Protein AF-A0A9P7KHX4-F1 (afdb_monomer)

Radius of gyration: 18.08 Å; Cα contacts (8 Å, |Δi|>4): 150; chains: 1; bounding box: 44×38×59 Å

Sequence (140 aa):
MTWAASYRSGFPSLLIFAKTNIGDPQDINTLYAALSIRINLDVDVELQRGRSLQSKLVESHLRVVLAIPEHREFMRACTPSEPLLAEAARLLLKEVEDPLTRVPYLLLGAFSSGFLTLKRSFCVLFPFQPVMSRWKIKAG

Solvent-accessible surface area (backbone atoms only — not comparable to full-atom values): 8355 Å² total; per-residue (Å²): 136,65,74,71,63,68,54,62,74,53,43,62,59,52,37,51,50,46,28,60,59,43,47,57,52,84,40,68,67,35,45,52,34,32,47,21,36,66,71,64,65,46,63,31,56,90,40,71,67,16,32,53,50,52,52,48,36,41,75,59,36,72,30,44,76,76,48,64,57,95,83,63,84,46,68,43,65,50,60,57,78,49,69,66,55,35,51,16,25,52,56,39,54,68,68,28,80,59,45,86,56,49,53,55,50,53,52,50,53,31,49,78,58,60,30,43,45,94,63,90,72,80,84,66,91,78,76,89,77,78,92,80,82,86,82,83,80,79,86,128

Secondary structure (DSSP, 8-state):
--THHHHHHHHHHHHHHHHHHH--TTSHHHHHHHHHHHH-PPB-TTSHHHHHHHHHHHHHS-PEEEE--TT-S--EEE----HHHHHHHHHHHHSSSSHHHHHHHHHHHHHHTT-B----------------S-------

Organism: NCBI:txid117069

Nearest PDB structures (foldseek):
  7jpp-assembly1_E  TM=4.112E-01  e=3.275E+00  Homo sapiens
  4xgc-assembly1_D  TM=4.708E-01  e=6.252E+00  Drosophila melanogaster
  7jpq-assembly1_E  TM=4.237E-01  e=8.389E+00  Homo sapiens

Foldseek 3Di:
DDPVVVCVVCLVVLLVVLLVQLHALADLLSLVLLVCLQPVWDFDFVDPVSQVSVVCCVVRGPWAFPDQDPVNSHTDTTRDNDPSNNVSSVVSCVPHDPSVPVSVVSVVCVVVVVGTDPPPPPPDPDDDDDPDDDDDDDDD

Structure (mmCIF, N/CA/C/O backbone):
data_AF-A0A9P7KHX4-F1
#
_entry.id   AF-A0A9P7KHX4-F1
#
loop_
_atom_site.group_PDB
_atom_site.id
_atom_site.type_symbol
_atom_site.label_atom_id
_atom_site.label_alt_id
_atom_site.label_comp_id
_atom_site.label_asym_id
_atom_site.label_entity_id
_atom_site.label_seq_id
_atom_site.pdbx_PDB_ins_code
_atom_site.Cartn_x
_atom_site.Cartn_y
_atom_site.Cartn_z
_atom_site.occupancy
_atom_site.B_iso_or_equiv
_atom_site.auth_seq_id
_atom_site.auth_comp_id
_atom_site.auth_asym_id
_atom_site.auth_atom_id
_atom_site.pdbx_PDB_model_num
ATOM 1 N N . MET A 1 1 ? 0.172 24.111 -32.825 1.00 43.41 1 MET A N 1
ATOM 2 C CA . MET A 1 1 ? 1.036 23.601 -31.738 1.00 43.41 1 MET A CA 1
ATOM 3 C C . MET A 1 1 ? 0.148 22.886 -30.731 1.00 43.41 1 MET A C 1
ATOM 5 O O . MET A 1 1 ? -0.633 23.525 -30.043 1.00 43.41 1 MET A O 1
ATOM 9 N N . THR A 1 2 ? 0.145 21.555 -30.759 1.00 41.91 2 THR A N 1
ATOM 10 C CA . THR A 1 2 ? -0.793 20.707 -30.007 1.00 41.91 2 THR A CA 1
ATOM 11 C C . THR A 1 2 ? -0.331 20.538 -28.561 1.00 41.91 2 THR A C 1
ATOM 13 O O . THR A 1 2 ? 0.798 20.108 -28.330 1.00 41.91 2 THR A O 1
ATOM 16 N N . TRP A 1 3 ? -1.213 20.816 -27.598 1.00 36.59 3 TRP A N 1
ATOM 17 C CA . TRP A 1 3 ? -1.003 20.684 -26.145 1.00 36.59 3 TRP A CA 1
ATOM 18 C C . TRP A 1 3 ? -0.336 19.362 -25.701 1.00 36.59 3 TRP A C 1
ATOM 20 O O . TRP A 1 3 ? 0.380 19.328 -24.704 1.00 36.59 3 TRP A O 1
ATOM 30 N N . ALA A 1 4 ? -0.486 18.291 -26.484 1.00 46.34 4 ALA A N 1
ATOM 31 C CA . ALA A 1 4 ? 0.158 16.995 -26.271 1.00 46.34 4 ALA A CA 1
ATOM 32 C C . ALA A 1 4 ? 1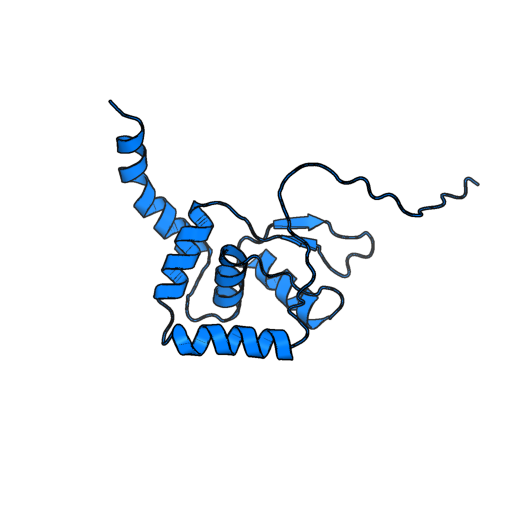.706 17.016 -26.274 1.00 46.34 4 ALA A C 1
ATOM 34 O O . ALA A 1 4 ? 2.324 16.150 -25.658 1.00 46.34 4 ALA A O 1
ATOM 35 N N . ALA A 1 5 ? 2.350 17.980 -26.945 1.00 47.47 5 ALA A N 1
ATOM 36 C CA . ALA A 1 5 ? 3.814 18.029 -27.044 1.00 47.47 5 ALA A CA 1
ATOM 37 C C . ALA A 1 5 ? 4.487 18.583 -25.772 1.00 47.47 5 ALA A C 1
ATOM 39 O O . ALA A 1 5 ? 5.547 18.096 -25.391 1.00 47.47 5 ALA A O 1
ATOM 40 N N . SER A 1 6 ? 3.846 19.535 -25.082 1.00 46.56 6 SER A N 1
ATOM 41 C CA . SER A 1 6 ? 4.334 20.091 -23.805 1.00 46.56 6 SER A CA 1
ATOM 42 C C . SER A 1 6 ? 4.173 19.094 -22.647 1.00 46.56 6 SER A C 1
ATOM 44 O O . SER A 1 6 ? 5.022 18.996 -21.767 1.00 46.56 6 SER A O 1
ATOM 46 N N . TYR A 1 7 ? 3.126 18.262 -22.695 1.00 48.19 7 TYR A N 1
ATOM 47 C CA . TYR A 1 7 ? 2.901 17.207 -21.702 1.00 48.19 7 TYR A CA 1
ATOM 48 C C . TYR A 1 7 ? 3.994 16.127 -21.707 1.00 48.19 7 TYR A C 1
ATOM 50 O O . TYR A 1 7 ? 4.320 15.598 -20.652 1.00 48.19 7 TYR A O 1
ATOM 58 N N . ARG A 1 8 ? 4.590 15.800 -22.865 1.00 48.03 8 ARG A N 1
ATOM 59 C CA . ARG A 1 8 ? 5.579 14.710 -22.992 1.00 48.03 8 ARG A CA 1
ATOM 60 C C . ARG A 1 8 ? 6.959 15.020 -22.411 1.00 48.03 8 ARG A C 1
ATOM 62 O O . ARG A 1 8 ? 7.653 14.077 -22.047 1.00 48.03 8 ARG A O 1
ATOM 69 N N . SER A 1 9 ? 7.375 16.283 -22.332 1.00 53.38 9 SER A N 1
ATOM 70 C CA . SER A 1 9 ? 8.728 16.637 -21.874 1.00 53.38 9 SER A CA 1
ATOM 71 C C . SER A 1 9 ? 8.857 16.711 -20.347 1.00 53.38 9 SER A C 1
ATOM 73 O O . SER A 1 9 ? 9.932 16.428 -19.827 1.00 53.38 9 SER A O 1
ATOM 75 N N . GLY A 1 10 ? 7.774 17.025 -19.622 1.00 57.97 10 GLY A N 1
ATOM 76 C CA . GLY A 1 10 ? 7.733 17.038 -18.148 1.00 57.97 10 GLY A CA 1
ATOM 77 C C . GLY A 1 10 ? 7.173 15.763 -17.501 1.00 57.97 10 GLY A C 1
ATOM 78 O O . GLY A 1 10 ? 7.366 15.535 -16.309 1.00 57.97 10 GLY A O 1
ATOM 79 N N . PHE A 1 11 ? 6.491 14.905 -18.269 1.00 61.44 11 PHE A N 1
ATOM 80 C CA . PHE A 1 11 ? 5.917 13.659 -17.747 1.00 61.44 11 PHE A CA 1
ATOM 81 C C . PHE A 1 11 ? 6.948 12.695 -17.143 1.00 61.44 11 PHE A C 1
ATOM 83 O O . PHE A 1 11 ? 6.671 12.143 -16.081 1.00 61.44 11 PHE A O 1
ATOM 90 N N . PRO A 1 12 ? 8.130 12.475 -17.758 1.00 68.50 12 PRO A N 1
ATOM 91 C CA . PRO A 1 12 ? 9.104 11.531 -17.220 1.00 68.50 12 PRO A CA 1
ATOM 92 C C . PRO A 1 12 ? 9.625 11.952 -15.844 1.00 68.50 12 PRO A C 1
ATOM 94 O O . PRO A 1 12 ? 9.727 11.114 -14.955 1.00 68.50 12 PRO A O 1
ATOM 97 N N . SER A 1 13 ? 9.894 13.245 -15.634 1.00 80.69 13 SER A N 1
ATOM 98 C CA . SER A 1 13 ? 10.381 13.754 -14.347 1.00 80.69 13 SER A CA 1
ATOM 99 C C . SER A 1 13 ? 9.303 13.711 -13.265 1.00 80.69 13 SER A C 1
ATOM 101 O O . SER A 1 13 ? 9.596 13.308 -12.143 1.00 80.69 13 SER A O 1
ATOM 103 N N . LEU A 1 14 ? 8.050 14.034 -13.601 1.00 83.38 14 LEU A N 1
ATOM 104 C CA . LEU A 1 14 ? 6.919 13.909 -12.676 1.00 83.38 14 LEU A CA 1
ATOM 105 C C . LEU A 1 14 ? 6.601 12.456 -12.321 1.00 83.38 14 LEU A C 1
ATOM 107 O O . LEU A 1 14 ? 6.263 12.167 -11.178 1.00 83.38 14 LEU A O 1
ATOM 111 N N . LEU A 1 15 ? 6.727 11.536 -13.276 1.00 86.19 15 LEU A N 1
ATOM 112 C CA . LEU A 1 15 ? 6.483 10.116 -13.047 1.00 86.19 15 LEU A CA 1
ATOM 113 C C . LEU A 1 15 ? 7.588 9.485 -12.193 1.00 86.19 15 LEU A C 1
ATOM 115 O O . LEU A 1 15 ? 7.292 8.705 -11.292 1.00 86.19 15 LEU A O 1
ATOM 119 N N . ILE A 1 16 ? 8.849 9.867 -12.428 1.00 85.75 16 ILE A N 1
ATOM 120 C CA . ILE A 1 16 ? 9.976 9.497 -11.563 1.00 85.75 16 ILE A CA 1
ATOM 121 C C . ILE A 1 16 ? 9.756 10.060 -10.158 1.00 85.75 16 ILE A C 1
ATOM 123 O O . ILE A 1 16 ? 9.849 9.311 -9.194 1.00 85.75 16 ILE A O 1
ATOM 127 N N . PHE A 1 17 ? 9.398 11.340 -10.036 1.00 86.94 17 PHE A N 1
ATOM 128 C CA . PHE A 1 17 ? 9.107 11.971 -8.749 1.00 86.94 17 PHE A CA 1
ATOM 129 C C . PHE A 1 17 ? 7.970 11.260 -8.005 1.00 86.94 17 PHE A C 1
ATOM 131 O O . PHE A 1 17 ? 8.124 10.904 -6.841 1.00 86.94 17 PHE A O 1
ATOM 138 N N . ALA A 1 18 ? 6.850 10.994 -8.680 1.00 86.69 18 ALA A N 1
ATOM 139 C CA . ALA A 1 18 ? 5.728 10.251 -8.118 1.00 86.69 18 ALA A CA 1
ATOM 140 C C . ALA A 1 18 ? 6.154 8.853 -7.651 1.00 86.69 18 ALA A C 1
ATOM 142 O O . ALA A 1 18 ? 5.823 8.465 -6.537 1.00 86.69 18 ALA A O 1
ATOM 143 N N . LYS A 1 19 ? 6.941 8.125 -8.453 1.00 89.06 19 LYS A N 1
ATOM 144 C CA . LYS A 1 19 ? 7.467 6.804 -8.082 1.00 89.06 19 LYS A CA 1
ATOM 145 C C . LYS A 1 19 ? 8.343 6.878 -6.829 1.00 89.06 19 LYS A C 1
ATOM 147 O O . LYS A 1 19 ? 8.136 6.105 -5.901 1.00 89.06 19 LYS A O 1
ATOM 152 N N . THR A 1 20 ? 9.277 7.828 -6.785 1.00 87.06 20 THR A N 1
ATOM 153 C CA . THR A 1 20 ? 10.174 8.035 -5.639 1.00 87.06 20 THR A CA 1
ATOM 154 C C . THR A 1 20 ? 9.404 8.381 -4.365 1.00 87.06 20 THR A C 1
ATOM 156 O O . THR A 1 20 ? 9.777 7.913 -3.296 1.00 87.06 20 THR A O 1
ATOM 159 N N . ASN A 1 21 ? 8.312 9.146 -4.470 1.00 85.25 21 ASN A N 1
ATOM 160 C CA . ASN A 1 21 ? 7.451 9.458 -3.325 1.00 85.25 21 ASN A CA 1
ATOM 161 C C . ASN A 1 21 ? 6.566 8.292 -2.880 1.00 85.25 21 ASN A C 1
ATOM 163 O O . ASN A 1 21 ? 6.107 8.301 -1.744 1.00 85.25 21 ASN A O 1
ATOM 167 N N . ILE A 1 22 ? 6.298 7.311 -3.750 1.00 87.12 22 ILE A N 1
ATOM 168 C CA . ILE A 1 22 ? 5.67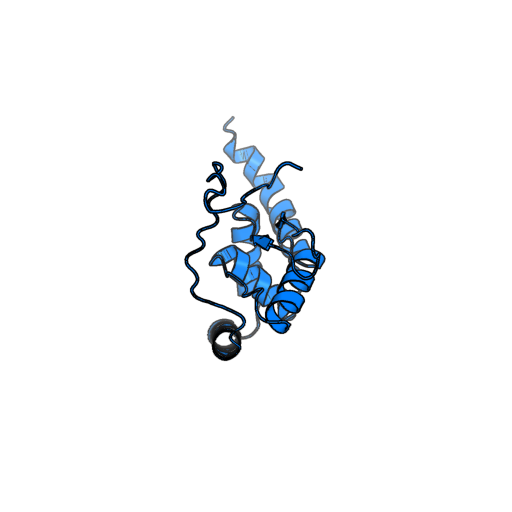2 6.063 -3.303 1.00 87.12 22 ILE A CA 1
ATOM 169 C C . ILE A 1 22 ? 6.688 5.282 -2.462 1.00 87.12 22 ILE A C 1
ATOM 171 O O . ILE A 1 22 ? 6.339 4.838 -1.382 1.00 87.12 22 ILE A O 1
ATOM 175 N N . GLY A 1 23 ? 7.946 5.153 -2.891 1.00 89.38 23 GLY A N 1
ATOM 176 C CA . GLY A 1 23 ? 9.026 4.637 -2.040 1.00 89.38 23 GLY A CA 1
ATOM 177 C C . GLY A 1 23 ? 9.793 3.458 -2.637 1.00 89.38 23 GLY A C 1
ATOM 178 O O . GLY A 1 23 ? 9.866 3.298 -3.855 1.00 89.38 23 GLY A O 1
ATOM 179 N N . ASP A 1 24 ? 10.395 2.642 -1.767 1.00 89.38 24 ASP A N 1
ATOM 180 C CA . ASP A 1 24 ? 11.222 1.495 -2.160 1.00 89.38 24 ASP A CA 1
ATOM 181 C C . ASP A 1 24 ? 10.361 0.282 -2.578 1.00 89.38 24 ASP A C 1
ATOM 183 O O . ASP A 1 24 ? 9.581 -0.204 -1.752 1.00 89.38 24 ASP A O 1
ATOM 187 N N . PRO A 1 25 ? 10.505 -0.259 -3.808 1.00 85.12 25 PRO A N 1
ATOM 188 C CA . PRO A 1 25 ? 9.792 -1.460 -4.256 1.00 85.12 25 PRO A CA 1
ATOM 189 C C . PRO A 1 25 ? 10.059 -2.718 -3.421 1.00 85.12 25 PRO A C 1
ATOM 191 O O . PRO A 1 25 ? 9.308 -3.688 -3.535 1.00 85.12 25 PRO A O 1
ATOM 194 N N . GLN A 1 26 ? 11.102 -2.736 -2.592 1.00 86.75 26 GLN A N 1
ATOM 195 C CA . GLN A 1 26 ? 11.397 -3.863 -1.710 1.00 86.75 26 GLN A CA 1
ATOM 196 C C . GLN A 1 26 ? 10.705 -3.759 -0.342 1.00 86.75 26 GLN A C 1
ATOM 198 O O . GLN A 1 26 ? 10.550 -4.782 0.333 1.00 86.75 26 GLN A O 1
ATOM 203 N N . ASP A 1 27 ? 10.227 -2.576 0.057 1.00 89.19 27 ASP A N 1
ATOM 204 C CA . ASP A 1 27 ? 9.478 -2.408 1.303 1.00 89.19 27 ASP A CA 1
ATOM 205 C C . ASP A 1 27 ? 8.037 -2.926 1.177 1.00 89.19 27 ASP A C 1
ATOM 207 O O . ASP A 1 27 ? 7.301 -2.629 0.234 1.00 89.19 27 ASP A O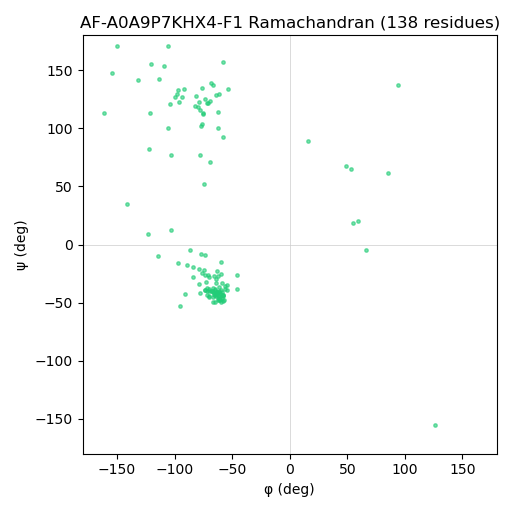 1
ATOM 211 N N . ILE A 1 28 ? 7.601 -3.682 2.183 1.00 86.94 28 ILE A N 1
ATOM 212 C CA . ILE A 1 28 ? 6.281 -4.315 2.206 1.00 86.94 28 ILE A CA 1
ATOM 213 C C . ILE A 1 28 ? 5.162 -3.264 2.251 1.00 86.94 28 ILE A C 1
ATOM 215 O O . ILE A 1 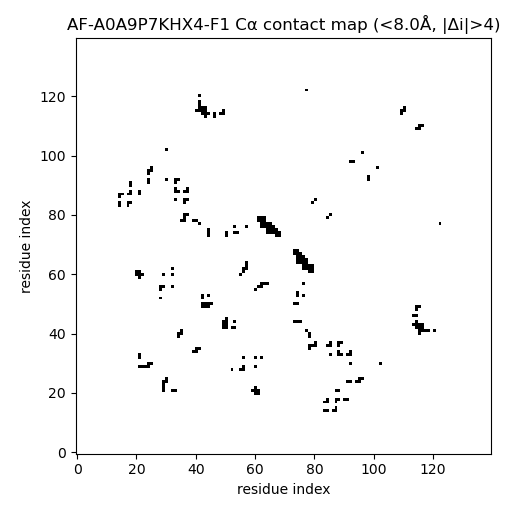28 ? 4.141 -3.449 1.588 1.00 86.94 28 ILE A O 1
ATOM 219 N N . ASN A 1 29 ? 5.324 -2.163 2.995 1.00 87.00 29 ASN A N 1
ATOM 220 C CA . ASN A 1 29 ? 4.284 -1.128 3.073 1.00 87.00 29 ASN A CA 1
ATOM 221 C C . ASN A 1 29 ? 4.175 -0.365 1.749 1.00 87.00 29 ASN A C 1
ATOM 223 O O . ASN A 1 29 ? 3.063 -0.112 1.288 1.00 87.00 29 ASN A O 1
ATOM 227 N N . THR A 1 30 ? 5.306 -0.101 1.090 1.00 89.69 30 THR A N 1
ATOM 228 C CA . THR A 1 30 ? 5.335 0.452 -0.271 1.00 89.69 30 THR A CA 1
ATOM 229 C C . THR A 1 30 ? 4.602 -0.432 -1.267 1.00 89.69 30 THR A C 1
ATOM 231 O O . THR A 1 30 ? 3.795 0.064 -2.056 1.00 89.69 30 THR A O 1
ATOM 234 N N . LEU A 1 31 ? 4.806 -1.748 -1.202 1.00 89.38 31 LEU A N 1
ATOM 235 C CA . LEU A 1 31 ? 4.064 -2.693 -2.035 1.00 89.38 31 LEU A CA 1
ATOM 236 C C . LEU A 1 31 ? 2.562 -2.642 -1.754 1.00 89.38 31 LEU A C 1
ATOM 238 O O . LEU A 1 31 ? 1.769 -2.561 -2.694 1.00 89.38 31 LEU A O 1
ATOM 242 N N . TYR A 1 32 ? 2.159 -2.631 -0.479 1.00 87.81 32 TYR A N 1
ATOM 243 C CA . TYR A 1 32 ? 0.753 -2.470 -0.107 1.00 87.81 32 TYR A CA 1
ATOM 244 C C . TYR A 1 32 ? 0.161 -1.177 -0.654 1.00 87.81 32 TYR A C 1
ATOM 246 O O . TYR A 1 32 ? -0.945 -1.203 -1.187 1.00 87.81 32 TYR A O 1
ATOM 254 N N . ALA A 1 33 ? 0.882 -0.062 -0.566 1.00 87.31 33 ALA A N 1
ATOM 255 C CA . ALA A 1 33 ? 0.427 1.211 -1.094 1.00 87.31 33 ALA A CA 1
ATOM 256 C C . ALA A 1 33 ? 0.287 1.201 -2.616 1.00 87.31 33 ALA A C 1
ATOM 258 O O . ALA A 1 33 ? -0.764 1.569 -3.136 1.00 87.31 33 ALA A O 1
ATOM 259 N N . ALA A 1 34 ? 1.310 0.735 -3.335 1.00 89.88 34 ALA A N 1
ATOM 260 C CA . ALA A 1 34 ? 1.291 0.657 -4.791 1.00 89.88 34 ALA A CA 1
ATOM 261 C C . ALA A 1 34 ? 0.144 -0.237 -5.294 1.00 89.88 34 ALA A C 1
ATOM 263 O O . ALA A 1 34 ? -0.544 0.103 -6.260 1.00 89.88 34 ALA A O 1
ATOM 264 N N . LEU A 1 35 ? -0.125 -1.347 -4.600 1.00 88.50 35 LEU A N 1
ATOM 265 C CA . LEU A 1 35 ? -1.298 -2.183 -4.861 1.00 88.50 35 LEU A CA 1
ATOM 266 C C . LEU A 1 35 ? -2.595 -1.448 -4.523 1.00 88.50 35 LEU A C 1
ATOM 268 O O . LEU A 1 35 ? -3.513 -1.434 -5.337 1.00 88.50 35 LEU A O 1
ATOM 272 N N . SER A 1 36 ? -2.659 -0.781 -3.372 1.00 85.06 36 SER A N 1
ATOM 273 C CA . SER A 1 36 ? -3.817 0.013 -2.959 1.00 85.06 36 SER A CA 1
ATOM 274 C C . SER A 1 36 ? -4.177 1.075 -4.001 1.00 85.06 36 SER A C 1
ATOM 276 O O . SER A 1 36 ? -5.357 1.269 -4.268 1.00 85.06 36 SER A O 1
ATOM 278 N N . ILE A 1 37 ? -3.189 1.716 -4.638 1.00 87.69 37 ILE A N 1
ATOM 279 C CA . ILE A 1 37 ? -3.406 2.737 -5.681 1.00 87.69 37 ILE A CA 1
ATOM 280 C C . ILE A 1 37 ? -3.988 2.092 -6.946 1.00 87.69 37 ILE A C 1
ATOM 282 O O . ILE A 1 37 ? -4.872 2.643 -7.596 1.00 87.69 37 ILE A O 1
ATOM 286 N N . ARG A 1 38 ? -3.504 0.899 -7.299 1.00 87.06 38 ARG A N 1
ATOM 287 C CA . ARG A 1 38 ? -3.865 0.184 -8.530 1.00 87.06 38 ARG A CA 1
ATOM 288 C C . ARG A 1 38 ? -5.224 -0.509 -8.479 1.00 87.06 38 ARG A C 1
ATOM 290 O O . ARG A 1 38 ? -5.919 -0.541 -9.491 1.00 87.06 38 ARG A O 1
ATOM 297 N N . ILE A 1 39 ? -5.549 -1.144 -7.355 1.00 84.44 39 ILE A N 1
ATOM 298 C CA . ILE A 1 39 ? -6.728 -2.015 -7.211 1.00 84.44 39 ILE A CA 1
ATOM 299 C C . ILE A 1 39 ? -7.674 -1.576 -6.085 1.00 84.44 39 ILE A C 1
ATOM 301 O O . ILE A 1 39 ? -8.618 -2.297 -5.781 1.00 84.44 39 ILE A O 1
ATOM 305 N N . ASN A 1 40 ? -7.447 -0.393 -5.505 1.00 80.81 40 ASN A N 1
ATOM 306 C CA . ASN A 1 40 ? -8.279 0.229 -4.473 1.00 80.81 40 ASN A CA 1
ATOM 307 C C . ASN A 1 40 ? -8.532 -0.686 -3.261 1.00 80.81 40 ASN A C 1
ATOM 309 O O . ASN A 1 40 ? -9.654 -1.120 -3.004 1.00 80.81 40 ASN A O 1
ATOM 313 N N . LEU A 1 41 ? -7.459 -1.011 -2.531 1.00 80.81 41 LEU A N 1
ATOM 314 C CA . LEU A 1 41 ? -7.540 -1.873 -1.349 1.00 80.81 41 LEU A CA 1
ATOM 315 C C . LEU A 1 41 ? -8.172 -1.136 -0.159 1.00 80.81 41 LEU A C 1
ATOM 317 O O . LEU A 1 41 ? -7.670 -0.099 0.290 1.00 80.81 41 LEU A O 1
ATOM 321 N N . ASP A 1 42 ? -9.228 -1.728 0.401 1.00 80.69 42 ASP A N 1
ATOM 322 C CA . ASP A 1 42 ? -9.857 -1.252 1.633 1.00 80.69 42 ASP A CA 1
ATOM 323 C C . ASP A 1 42 ? -9.264 -1.983 2.850 1.00 80.69 42 ASP A C 1
ATOM 325 O O . ASP A 1 42 ? -9.190 -3.216 2.889 1.00 80.69 42 ASP A O 1
ATOM 329 N N . VAL A 1 43 ? -8.794 -1.209 3.829 1.00 82.94 43 VAL A N 1
ATOM 330 C CA . VAL A 1 43 ? -8.139 -1.734 5.037 1.00 82.94 43 VAL A CA 1
ATOM 331 C C . VAL A 1 43 ? -9.167 -1.776 6.154 1.00 82.94 43 VAL A C 1
ATOM 333 O O . VAL A 1 43 ? -9.825 -0.773 6.426 1.00 82.94 43 VAL A O 1
ATOM 336 N N . ASP A 1 44 ? -9.294 -2.921 6.822 1.00 85.38 44 ASP A N 1
ATOM 337 C CA . ASP A 1 44 ? -10.257 -3.062 7.910 1.00 85.38 44 ASP A CA 1
ATOM 338 C C . ASP A 1 44 ? -9.768 -2.378 9.190 1.00 85.38 44 ASP A C 1
ATOM 340 O O . ASP A 1 44 ? -8.904 -2.878 9.913 1.00 85.38 44 ASP A O 1
ATOM 344 N N . VAL A 1 45 ? -10.348 -1.217 9.472 1.00 84.25 45 VAL A N 1
ATOM 345 C CA . VAL A 1 45 ? -10.031 -0.386 10.638 1.00 84.25 45 VAL A CA 1
ATOM 346 C C . VAL A 1 45 ? -10.640 -0.906 11.936 1.00 84.25 45 VAL A C 1
ATOM 348 O O . VAL A 1 45 ? -10.308 -0.393 13.002 1.00 84.25 45 VAL A O 1
ATOM 351 N N . GLU A 1 46 ? -11.505 -1.920 11.891 1.00 84.50 46 GLU A N 1
ATOM 352 C CA . GLU A 1 46 ? -12.026 -2.556 13.107 1.00 84.50 46 GLU A CA 1
ATOM 353 C C . GLU A 1 46 ? -10.938 -3.386 13.807 1.00 84.50 46 GLU A C 1
ATOM 355 O O . GLU A 1 46 ? -10.942 -3.541 15.028 1.00 84.50 46 GLU A O 1
ATOM 360 N N . LEU A 1 47 ? -9.948 -3.862 13.048 1.00 84.19 47 LEU A N 1
ATOM 361 C CA . LEU A 1 47 ? -8.812 -4.611 13.569 1.00 84.19 47 LEU A CA 1
ATOM 362 C C . LEU A 1 47 ? -7.647 -3.679 13.903 1.00 84.19 47 LEU A C 1
ATOM 364 O O . LEU A 1 47 ? -7.211 -2.882 13.072 1.00 84.19 47 LEU A O 1
ATOM 368 N N . GLN A 1 48 ? -7.035 -3.866 15.076 1.00 86.12 48 GLN A N 1
ATOM 369 C CA . GLN A 1 48 ? -5.875 -3.072 15.504 1.00 86.12 48 GLN A CA 1
ATOM 370 C C . GLN A 1 48 ? -4.730 -3.093 14.478 1.00 86.12 48 GLN A C 1
ATOM 372 O O . GLN A 1 48 ? -4.116 -2.065 14.203 1.00 86.12 48 GLN A O 1
ATOM 377 N N . ARG A 1 49 ? -4.473 -4.251 13.855 1.00 83.69 49 ARG A N 1
ATOM 378 C CA . ARG A 1 49 ? -3.457 -4.383 12.799 1.00 83.69 49 ARG A CA 1
ATOM 379 C C . ARG A 1 49 ? -3.800 -3.568 11.551 1.00 83.69 49 ARG A C 1
ATOM 381 O O . ARG A 1 49 ? -2.900 -2.978 10.962 1.00 83.69 49 ARG A O 1
ATOM 388 N N . GLY A 1 50 ? -5.077 -3.512 11.172 1.00 86.56 50 GLY A N 1
ATOM 389 C CA . GLY A 1 50 ? -5.539 -2.692 10.056 1.00 86.56 50 GLY A CA 1
ATOM 390 C C . GLY A 1 50 ? -5.420 -1.199 10.356 1.00 86.56 50 GLY A C 1
ATOM 391 O O . GLY A 1 50 ? -4.913 -0.461 9.516 1.00 86.56 50 GLY A O 1
ATOM 392 N N . ARG A 1 51 ? -5.735 -0.762 11.586 1.00 88.88 51 ARG A N 1
ATOM 393 C CA . ARG A 1 51 ? -5.485 0.622 12.045 1.00 88.88 51 ARG A CA 1
ATOM 394 C C . ARG A 1 51 ? -4.008 0.996 11.922 1.00 88.88 51 ARG A C 1
ATOM 396 O O . ARG A 1 51 ? -3.677 2.036 11.356 1.00 88.88 51 ARG A O 1
ATOM 403 N N . SER A 1 52 ? -3.111 0.130 12.402 1.00 88.06 52 SER A N 1
ATOM 404 C CA . SER A 1 52 ? -1.664 0.352 12.302 1.00 88.06 52 SER A CA 1
ATOM 405 C C . SER A 1 52 ? -1.176 0.387 10.853 1.00 88.06 52 SER A C 1
ATOM 407 O O . SER A 1 52 ? -0.371 1.249 10.509 1.00 88.06 52 SER A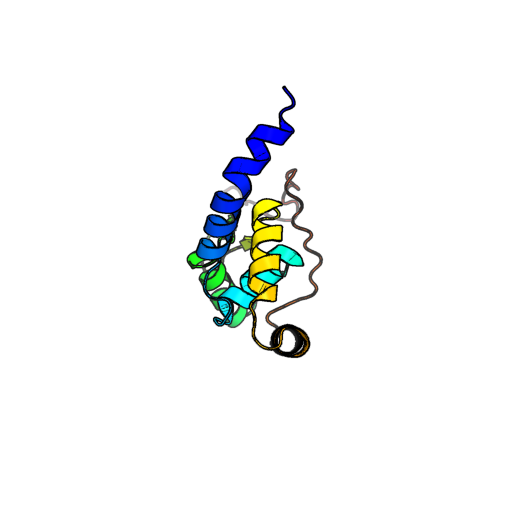 O 1
ATOM 409 N N . LEU A 1 53 ? -1.661 -0.520 9.998 1.00 86.44 53 LEU A N 1
ATOM 410 C CA . LEU A 1 53 ? -1.318 -0.529 8.576 1.00 86.44 53 LEU A CA 1
ATOM 411 C C . LEU A 1 53 ? -1.799 0.752 7.890 1.00 86.44 53 LEU A C 1
ATOM 413 O O . LEU A 1 53 ? -1.025 1.397 7.196 1.00 86.44 53 LEU A O 1
ATOM 417 N N . GLN A 1 54 ? -3.046 1.162 8.112 1.00 88.44 54 GLN A N 1
ATOM 418 C CA . GLN A 1 54 ? -3.585 2.373 7.503 1.00 88.44 54 GLN A CA 1
ATOM 419 C C . GLN A 1 54 ? -2.851 3.632 7.969 1.00 88.44 54 GLN A C 1
ATOM 421 O O . GLN A 1 54 ? -2.557 4.483 7.136 1.00 88.44 54 GLN A O 1
ATOM 426 N N . SER A 1 55 ? -2.506 3.728 9.257 1.00 89.56 55 SER A N 1
ATOM 427 C CA . SER A 1 55 ? -1.702 4.838 9.780 1.00 89.56 55 SER A CA 1
ATOM 428 C C . SER A 1 55 ? -0.346 4.918 9.084 1.00 89.56 55 SER A C 1
ATOM 430 O O . SER A 1 55 ? 0.031 5.995 8.636 1.00 89.56 55 SER A O 1
ATOM 432 N N . LYS A 1 56 ? 0.348 3.781 8.925 1.00 87.69 56 LYS A N 1
ATOM 433 C CA . LYS A 1 56 ? 1.612 3.725 8.178 1.00 87.69 56 LYS A CA 1
ATOM 434 C C . LYS A 1 56 ? 1.418 4.174 6.735 1.00 87.69 56 LYS A C 1
ATOM 436 O O . LYS A 1 56 ? 2.117 5.055 6.272 1.00 87.69 56 LYS A O 1
ATOM 441 N N . LEU A 1 57 ? 0.421 3.638 6.034 1.00 86.50 57 LEU A N 1
ATOM 442 C CA . LEU A 1 57 ? 0.180 3.990 4.630 1.00 86.50 57 LEU A CA 1
ATOM 443 C C . LEU A 1 57 ? -0.198 5.472 4.429 1.00 86.50 57 LEU A C 1
ATOM 445 O O . LEU A 1 57 ? 0.082 6.036 3.373 1.00 86.50 57 LEU A O 1
ATOM 449 N N . VAL A 1 58 ? -0.844 6.105 5.410 1.00 88.38 58 VAL A N 1
ATOM 450 C CA . VAL A 1 58 ? -1.100 7.556 5.408 1.00 88.38 58 VAL A CA 1
ATOM 451 C C . VAL A 1 58 ? 0.181 8.343 5.655 1.00 88.38 58 VAL A C 1
ATOM 453 O O . VAL A 1 58 ? 0.424 9.329 4.966 1.00 88.38 58 VAL A O 1
ATOM 456 N N . GLU A 1 59 ? 1.000 7.904 6.606 1.00 85.94 59 GLU A N 1
ATOM 457 C CA . GLU A 1 59 ? 2.257 8.563 6.957 1.00 85.94 59 GLU A CA 1
ATOM 458 C C . GLU A 1 59 ? 3.279 8.510 5.815 1.00 85.94 59 GLU A C 1
ATOM 460 O O . GLU A 1 59 ? 3.934 9.512 5.536 1.00 85.94 59 GLU A O 1
ATOM 465 N N . SER A 1 60 ? 3.400 7.366 5.136 1.00 76.12 60 SER A N 1
ATOM 466 C CA . SER A 1 60 ? 4.509 7.116 4.213 1.00 76.12 60 SER A CA 1
ATOM 467 C C . SER A 1 60 ? 4.135 6.978 2.735 1.00 76.12 60 SER A C 1
ATOM 469 O O . SER A 1 60 ? 5.043 6.969 1.912 1.00 76.12 60 SER A O 1
ATOM 471 N N . HIS A 1 61 ? 2.849 6.882 2.354 1.00 71.00 61 HIS A N 1
ATOM 472 C CA . HIS A 1 61 ? 2.489 6.424 0.998 1.00 71.00 61 HIS A CA 1
ATOM 473 C C . HIS A 1 61 ? 1.304 7.132 0.319 1.00 71.00 61 HIS A C 1
ATOM 475 O O . HIS A 1 61 ? 0.559 6.522 -0.452 1.00 71.00 61 HIS A O 1
ATOM 481 N N . LEU A 1 62 ? 1.136 8.434 0.569 1.00 73.81 62 LEU A N 1
ATOM 482 C CA . LEU A 1 62 ? 0.155 9.304 -0.105 1.00 73.81 62 LEU A CA 1
ATOM 483 C C . LEU A 1 62 ? -1.319 8.874 0.038 1.00 73.81 62 LEU A C 1
ATOM 485 O O . LEU A 1 62 ? -2.163 9.320 -0.740 1.00 73.81 62 LEU A O 1
ATOM 489 N N . ARG A 1 63 ? -1.688 8.048 1.029 1.00 83.75 63 ARG A N 1
ATOM 490 C CA . ARG A 1 63 ? -3.115 7.855 1.339 1.00 83.75 63 ARG A CA 1
ATOM 491 C C . ARG A 1 63 ? -3.703 9.135 1.918 1.00 83.75 63 ARG A C 1
ATOM 493 O O . ARG A 1 63 ? -3.104 9.785 2.770 1.00 83.75 63 ARG A O 1
ATOM 500 N N . VAL A 1 64 ? -4.916 9.461 1.488 1.00 84.88 64 VAL A N 1
ATOM 501 C CA . VAL A 1 64 ? -5.606 10.683 1.907 1.00 84.88 64 VAL A CA 1
ATOM 502 C C . VAL A 1 64 ? -6.548 10.351 3.055 1.00 84.88 64 VAL A C 1
ATOM 504 O O . VAL A 1 64 ? -7.433 9.503 2.922 1.00 84.88 64 VAL A O 1
ATOM 507 N N . VAL A 1 65 ? -6.364 11.025 4.191 1.00 89.62 65 VAL A N 1
ATOM 508 C CA . VAL A 1 65 ? -7.284 10.941 5.331 1.00 89.62 65 VAL A CA 1
ATOM 509 C C . VAL A 1 65 ? -8.581 11.658 4.971 1.00 89.62 65 VAL A C 1
ATOM 511 O O . VAL A 1 65 ? -8.581 12.847 4.671 1.00 89.62 65 VAL A O 1
ATOM 514 N N . LEU A 1 66 ? -9.691 10.929 5.022 1.00 87.31 66 LEU A N 1
ATOM 515 C CA . LEU A 1 66 ? -11.035 11.451 4.780 1.00 87.31 66 LEU A CA 1
ATOM 516 C C . LEU A 1 66 ? -11.696 11.938 6.068 1.00 87.31 66 LEU A C 1
ATOM 518 O O . LEU A 1 66 ? -12.370 12.963 6.073 1.00 87.31 66 LEU A O 1
ATOM 522 N N . ALA A 1 67 ? -11.545 11.178 7.153 1.00 88.94 67 ALA A N 1
ATOM 523 C CA . ALA A 1 67 ? -12.150 11.499 8.438 1.00 88.94 67 ALA A CA 1
ATOM 524 C C . ALA A 1 67 ? -11.362 10.883 9.593 1.00 88.94 67 ALA A C 1
ATOM 526 O O . ALA A 1 67 ? -10.833 9.776 9.483 1.00 88.94 67 ALA A O 1
ATOM 527 N N . ILE A 1 68 ? -11.363 11.573 10.729 1.00 90.62 68 ILE A N 1
ATOM 528 C CA . ILE A 1 68 ? -10.906 11.049 12.015 1.00 90.62 68 ILE A CA 1
ATOM 529 C C . ILE A 1 68 ? -12.108 11.158 12.962 1.00 90.62 68 ILE A C 1
ATOM 531 O O . ILE A 1 68 ? -12.548 12.277 13.228 1.00 90.62 68 ILE A O 1
ATOM 535 N N . PRO A 1 69 ? -12.693 10.039 13.422 1.00 87.75 69 PRO A N 1
ATOM 536 C CA . PRO A 1 69 ? -13.784 10.060 14.393 1.00 87.75 69 PRO A CA 1
ATOM 537 C C . PRO A 1 69 ? -13.391 10.769 15.697 1.00 87.75 69 PRO A C 1
ATOM 539 O O . PRO A 1 69 ? -12.215 10.806 16.058 1.00 87.75 69 PRO A O 1
ATOM 542 N N . GLU A 1 70 ? -14.377 11.267 16.450 1.00 90.88 70 GLU A N 1
ATOM 543 C CA . GLU A 1 70 ? -14.153 12.037 17.689 1.00 90.88 70 GLU A CA 1
ATOM 544 C C . GLU A 1 70 ? -13.314 11.298 18.737 1.00 90.88 70 GLU A C 1
ATOM 546 O O . GLU A 1 70 ? -12.489 11.913 19.409 1.00 90.88 70 GLU A O 1
ATOM 551 N N . HIS A 1 71 ? -13.481 9.978 18.843 1.00 89.31 71 HIS A N 1
ATOM 552 C CA . HIS A 1 71 ? -12.725 9.136 19.772 1.00 89.31 71 HIS A CA 1
ATOM 553 C C . HIS A 1 71 ? -11.259 8.911 19.339 1.00 89.31 71 HIS A C 1
ATOM 555 O O . HIS A 1 71 ? -10.474 8.376 20.111 1.00 89.31 71 HIS A O 1
ATOM 561 N N . ARG A 1 72 ? -10.868 9.322 18.118 1.00 85.69 72 ARG A N 1
ATOM 562 C CA . ARG A 1 72 ? -9.490 9.312 17.572 1.00 85.69 72 ARG A CA 1
ATOM 563 C C . ARG A 1 72 ? -8.762 7.962 17.593 1.00 85.69 72 ARG A C 1
ATOM 565 O O . ARG A 1 72 ? -7.545 7.917 17.457 1.00 85.69 72 ARG A O 1
ATOM 572 N N . GLU A 1 73 ? -9.489 6.857 17.724 1.00 87.06 73 GLU A N 1
ATOM 573 C CA . GLU A 1 73 ? -8.878 5.521 17.797 1.00 87.06 73 GLU A CA 1
ATOM 574 C C . GLU A 1 73 ? -8.464 4.960 16.431 1.00 87.06 73 GLU A C 1
ATOM 576 O O . GLU A 1 73 ? -7.653 4.039 16.357 1.00 87.06 73 GLU A O 1
ATOM 581 N N . PHE A 1 74 ? -9.048 5.474 15.350 1.00 85.94 74 PHE A N 1
ATOM 582 C CA . PHE A 1 74 ? -8.713 5.099 13.981 1.00 85.94 74 PHE A CA 1
ATOM 583 C C . PHE A 1 74 ? -8.943 6.281 13.038 1.00 85.94 74 PHE A C 1
ATOM 585 O O . PHE A 1 74 ? -9.523 7.295 13.419 1.00 85.94 74 PHE A O 1
ATOM 592 N N . MET A 1 75 ? -8.497 6.148 11.794 1.00 89.62 75 MET A N 1
ATOM 593 C CA . MET A 1 75 ? -8.779 7.101 10.724 1.00 89.62 75 MET A CA 1
ATOM 594 C C . MET A 1 75 ? -9.516 6.388 9.598 1.00 89.62 75 MET A C 1
ATOM 596 O O . MET A 1 75 ? -9.418 5.178 9.450 1.00 89.62 75 MET A O 1
ATOM 600 N N . ARG A 1 76 ? -10.276 7.121 8.795 1.00 87.75 76 ARG A N 1
ATOM 601 C CA . ARG A 1 76 ? -10.760 6.628 7.506 1.00 87.75 76 ARG A CA 1
ATOM 602 C C . ARG A 1 76 ? -9.923 7.288 6.432 1.00 87.75 76 ARG A C 1
ATOM 604 O O . ARG A 1 76 ? -9.910 8.512 6.349 1.00 87.75 76 ARG A O 1
ATOM 611 N N . ALA A 1 77 ? -9.238 6.488 5.627 1.00 87.44 77 ALA A N 1
ATOM 612 C CA . ALA A 1 77 ? -8.399 6.967 4.540 1.00 87.44 77 ALA A CA 1
ATOM 613 C C . ALA A 1 77 ? -8.693 6.211 3.248 1.00 87.44 77 ALA A C 1
ATOM 615 O O . ALA A 1 77 ? -8.856 4.988 3.262 1.00 87.44 77 ALA A O 1
ATOM 616 N N . CYS A 1 78 ? -8.684 6.920 2.127 1.00 83.50 78 CYS A N 1
ATOM 617 C CA . CYS A 1 78 ? -8.780 6.323 0.801 1.00 83.50 78 CYS A CA 1
ATOM 618 C C . CYS A 1 78 ? -7.427 6.347 0.095 1.00 83.50 78 CYS A C 1
ATOM 620 O O . CYS A 1 78 ? -6.458 6.948 0.573 1.00 83.50 78 CYS A O 1
ATOM 622 N N . THR A 1 79 ? -7.368 5.650 -1.035 1.00 82.00 79 THR A N 1
ATOM 623 C CA . THR A 1 79 ? -6.204 5.713 -1.906 1.00 82.00 79 THR A CA 1
ATOM 624 C C . THR A 1 79 ? -6.454 6.712 -3.031 1.00 82.00 79 THR A C 1
ATOM 626 O O . THR A 1 79 ? -7.525 6.649 -3.644 1.00 82.00 79 THR A O 1
ATOM 629 N N . PRO A 1 80 ? -5.503 7.617 -3.318 1.00 77.56 80 PRO A N 1
ATOM 630 C CA . PRO A 1 80 ? -5.577 8.474 -4.494 1.00 77.56 80 PRO A CA 1
ATOM 631 C C . PRO A 1 80 ? -5.763 7.644 -5.773 1.00 77.56 80 PRO A C 1
ATOM 633 O O . PRO A 1 80 ? -5.101 6.625 -5.967 1.00 77.56 80 PRO A O 1
ATOM 636 N N . SER A 1 81 ? -6.692 8.071 -6.631 1.00 71.56 81 SER A N 1
ATOM 637 C CA . SER A 1 81 ? -7.014 7.427 -7.919 1.00 71.56 81 SER A CA 1
ATOM 638 C C . SER A 1 81 ? -6.419 8.186 -9.115 1.00 71.56 81 SER A C 1
ATOM 640 O O . SER A 1 81 ? -6.805 7.969 -10.263 1.00 71.56 81 SER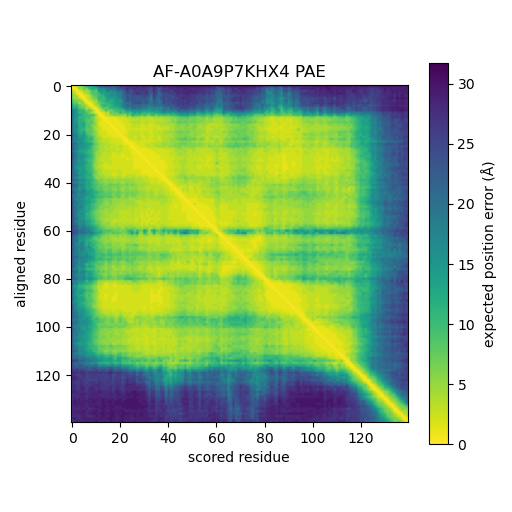 A O 1
ATOM 642 N N . GLU A 1 82 ? -5.508 9.122 -8.855 1.00 82.56 82 GLU A N 1
ATOM 643 C CA . GLU A 1 82 ? -4.892 9.997 -9.840 1.00 82.56 82 GLU A CA 1
ATOM 644 C C . GLU A 1 82 ? -4.117 9.168 -10.881 1.00 82.56 82 GLU A C 1
ATOM 646 O O . GLU A 1 82 ? -3.251 8.368 -10.508 1.00 82.56 82 GLU A O 1
ATOM 651 N N . PRO A 1 83 ? -4.339 9.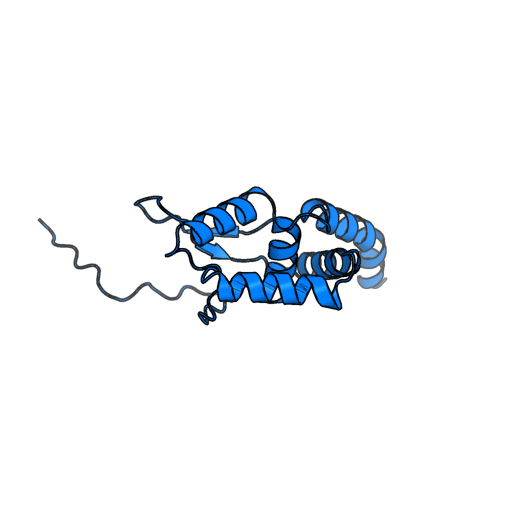386 -12.195 1.00 84.31 83 PRO A N 1
ATOM 652 C CA . PRO A 1 83 ? -3.691 8.600 -13.248 1.00 84.31 83 PRO A CA 1
ATOM 653 C C . PRO A 1 83 ? -2.159 8.572 -13.162 1.00 84.31 83 PRO A C 1
ATOM 655 O O . PRO A 1 83 ? -1.542 7.551 -13.459 1.00 84.31 83 PRO A O 1
ATOM 658 N N . LEU A 1 84 ? -1.540 9.676 -12.722 1.00 87.25 84 LEU A N 1
ATOM 659 C CA . LEU A 1 84 ? -0.090 9.768 -12.539 1.00 87.25 84 LEU A CA 1
ATOM 660 C C . LEU A 1 84 ? 0.411 8.814 -11.443 1.00 87.25 84 LEU A C 1
ATOM 662 O O . LEU A 1 84 ? 1.417 8.136 -11.640 1.00 87.25 84 LEU A O 1
ATOM 666 N N . LEU A 1 85 ? -0.297 8.735 -10.312 1.00 87.06 85 LEU A N 1
ATOM 667 C CA . LEU A 1 85 ? 0.060 7.848 -9.203 1.00 87.06 85 LEU A CA 1
ATOM 668 C C . LEU A 1 85 ? -0.211 6.384 -9.555 1.00 87.06 85 LEU A C 1
ATOM 670 O O . LEU A 1 85 ? 0.608 5.525 -9.236 1.00 87.06 85 LEU A O 1
ATOM 674 N N . ALA A 1 86 ? -1.298 6.097 -10.275 1.00 88.62 86 ALA A N 1
ATOM 675 C CA . ALA A 1 86 ? -1.589 4.752 -10.769 1.00 88.62 86 ALA A CA 1
ATOM 676 C C . ALA A 1 86 ? -0.500 4.230 -11.720 1.00 88.62 86 ALA A C 1
ATOM 678 O O . ALA A 1 86 ? -0.093 3.066 -11.627 1.00 88.62 86 ALA A O 1
ATOM 679 N N . GLU A 1 87 ? 0.011 5.090 -12.602 1.00 90.06 87 GLU A N 1
ATOM 680 C CA . GLU A 1 87 ? 1.100 4.740 -13.513 1.00 90.06 87 GLU A CA 1
ATOM 681 C C . GLU A 1 87 ? 2.451 4.635 -12.788 1.00 90.06 87 GLU A C 1
ATOM 683 O O . GLU A 1 87 ? 3.216 3.703 -13.044 1.00 90.06 87 GLU A O 1
ATOM 688 N N . ALA A 1 88 ? 2.728 5.519 -11.825 1.00 90.38 88 ALA A N 1
ATOM 689 C CA . ALA A 1 88 ? 3.921 5.430 -10.984 1.00 90.38 88 ALA A CA 1
ATOM 690 C C . ALA A 1 88 ? 3.941 4.128 -10.165 1.00 90.38 88 ALA A C 1
ATOM 692 O O . ALA A 1 88 ? 4.950 3.422 -10.146 1.00 90.38 88 ALA A O 1
ATOM 693 N N . ALA A 1 89 ? 2.806 3.756 -9.567 1.00 90.69 89 ALA A N 1
ATOM 694 C CA . ALA A 1 89 ? 2.636 2.495 -8.854 1.00 90.69 89 ALA A CA 1
ATOM 695 C C . ALA A 1 89 ? 2.844 1.286 -9.778 1.00 90.69 89 ALA A C 1
ATOM 697 O O . ALA A 1 89 ? 3.491 0.316 -9.390 1.00 90.69 89 ALA A O 1
ATOM 698 N N . ARG A 1 90 ? 2.356 1.341 -11.027 1.00 90.62 90 ARG A N 1
ATOM 699 C CA . ARG A 1 90 ? 2.600 0.288 -12.027 1.00 90.62 90 ARG A CA 1
ATOM 700 C C . ARG A 1 90 ? 4.093 0.117 -12.322 1.00 90.62 90 ARG A C 1
ATOM 702 O O . ARG A 1 90 ? 4.554 -1.016 -12.447 1.00 90.62 90 ARG A O 1
ATOM 709 N N . LEU A 1 91 ? 4.834 1.217 -12.466 1.00 90.88 91 LEU A N 1
ATOM 710 C CA . LEU A 1 91 ? 6.280 1.172 -12.696 1.00 90.88 91 LEU A CA 1
ATOM 711 C C . LEU A 1 91 ? 7.030 0.608 -11.491 1.00 90.88 91 LEU A C 1
ATOM 713 O O . LEU A 1 91 ? 7.876 -0.260 -11.671 1.00 90.88 91 LEU A O 1
ATOM 717 N N . LEU A 1 92 ? 6.667 1.034 -10.282 1.00 91.12 92 LEU A N 1
ATOM 718 C CA . LEU A 1 92 ? 7.248 0.516 -9.046 1.00 91.12 92 LEU A CA 1
ATOM 719 C C . LEU A 1 92 ? 7.010 -0.993 -8.903 1.00 91.12 92 LEU A C 1
ATOM 721 O O . LEU A 1 92 ? 7.949 -1.742 -8.664 1.00 91.12 92 LEU A O 1
ATOM 725 N N . LEU A 1 93 ? 5.782 -1.466 -9.151 1.00 89.50 93 LEU A N 1
ATOM 726 C CA . LEU A 1 93 ? 5.442 -2.894 -9.094 1.00 89.50 93 LEU A CA 1
ATOM 727 C C . LEU A 1 93 ? 6.193 -3.747 -10.133 1.00 89.50 93 LEU A C 1
ATOM 729 O O . LEU A 1 93 ? 6.339 -4.951 -9.940 1.00 89.50 93 LEU A O 1
ATOM 733 N N . LYS A 1 94 ? 6.676 -3.147 -11.230 1.00 89.88 94 LYS A N 1
ATOM 734 C CA . LYS A 1 94 ? 7.504 -3.833 -12.234 1.00 89.88 94 LYS A CA 1
ATOM 735 C C . LYS A 1 94 ? 8.952 -4.034 -11.763 1.00 89.88 94 LYS A C 1
ATOM 737 O O . LYS A 1 94 ? 9.620 -4.930 -12.265 1.00 89.88 94 LYS A O 1
ATOM 742 N N . GLU A 1 95 ? 9.430 -3.207 -10.836 1.00 89.56 95 GLU A N 1
ATOM 743 C CA . GLU A 1 95 ? 10.793 -3.263 -10.276 1.00 89.56 95 GLU A CA 1
ATOM 744 C C . GLU A 1 95 ? 10.906 -4.230 -9.087 1.00 89.56 95 GLU A C 1
ATOM 746 O O . GLU A 1 95 ? 11.996 -4.463 -8.569 1.00 89.56 95 GLU A O 1
ATOM 751 N N . VAL A 1 96 ? 9.782 -4.808 -8.664 1.00 88.44 96 VAL A N 1
ATOM 752 C CA . VAL A 1 96 ? 9.726 -5.809 -7.600 1.00 88.44 96 VAL A CA 1
ATOM 753 C C . VAL A 1 96 ? 10.428 -7.076 -8.059 1.00 88.44 96 VAL A C 1
ATOM 755 O O . VAL A 1 96 ? 10.232 -7.539 -9.182 1.00 88.44 96 VAL A O 1
ATOM 758 N N . GLU A 1 97 ? 11.221 -7.658 -7.168 1.00 84.94 97 GLU A N 1
ATOM 759 C CA . GLU A 1 97 ? 11.816 -8.965 -7.412 1.00 84.94 97 GLU A CA 1
ATOM 760 C C . GLU A 1 97 ? 10.723 -10.037 -7.381 1.00 84.94 97 GLU A C 1
ATOM 762 O O . GLU A 1 97 ? 9.978 -10.145 -6.404 1.00 84.94 97 GLU A O 1
ATOM 767 N N . ASP A 1 98 ? 10.621 -10.792 -8.474 1.00 86.75 98 ASP A N 1
ATOM 768 C CA . ASP A 1 98 ? 9.603 -11.820 -8.694 1.00 86.75 98 ASP A CA 1
ATOM 769 C C . ASP A 1 98 ? 8.157 -11.345 -8.403 1.00 86.75 98 ASP A C 1
ATOM 771 O O . ASP A 1 98 ? 7.492 -11.799 -7.463 1.00 86.75 98 ASP A O 1
ATOM 775 N N . PRO A 1 99 ? 7.625 -10.411 -9.215 1.00 82.50 99 PRO A N 1
ATOM 776 C CA . PRO A 1 99 ? 6.324 -9.801 -8.959 1.00 82.50 99 PRO A CA 1
ATOM 777 C C . PRO A 1 99 ? 5.172 -10.808 -9.075 1.00 82.50 99 PRO A C 1
ATOM 779 O O . PRO A 1 99 ? 4.144 -10.633 -8.422 1.00 82.50 99 PRO A O 1
ATOM 782 N N . LEU A 1 100 ? 5.335 -11.863 -9.883 1.00 84.62 100 LEU A N 1
ATOM 783 C CA . LEU A 1 100 ? 4.315 -12.894 -10.096 1.00 84.62 100 LEU A CA 1
ATOM 784 C C . LEU A 1 100 ? 4.108 -13.771 -8.864 1.00 84.62 100 LEU A C 1
ATOM 786 O O . LEU A 1 100 ? 3.005 -14.263 -8.651 1.00 84.62 100 LEU A O 1
ATOM 790 N N . THR A 1 101 ? 5.137 -13.926 -8.043 1.00 86.19 101 THR A N 1
ATOM 791 C CA . THR A 1 101 ? 5.060 -14.687 -6.799 1.00 86.19 101 THR A CA 1
ATOM 792 C C . THR A 1 101 ? 4.771 -13.746 -5.635 1.00 86.19 101 THR A C 1
ATOM 794 O O . THR A 1 101 ? 3.797 -13.912 -4.899 1.00 86.19 101 THR A O 1
ATOM 797 N N . ARG A 1 102 ? 5.574 -12.691 -5.485 1.00 85.44 102 ARG A N 1
ATOM 798 C CA . ARG A 1 102 ? 5.582 -11.855 -4.282 1.00 85.44 102 ARG A CA 1
ATOM 799 C C . ARG A 1 102 ? 4.293 -11.069 -4.070 1.00 85.44 102 ARG A C 1
ATOM 801 O O . ARG A 1 102 ? 3.812 -10.994 -2.940 1.00 85.44 102 ARG A O 1
ATOM 808 N N . VAL A 1 103 ? 3.711 -10.508 -5.132 1.00 86.12 103 VAL A N 1
ATOM 809 C CA . VAL A 1 103 ? 2.467 -9.727 -5.031 1.00 86.12 103 VAL A CA 1
ATOM 810 C C . VAL A 1 103 ? 1.283 -10.615 -4.618 1.00 86.12 103 VAL A C 1
ATOM 812 O O . VAL A 1 103 ? 0.611 -10.265 -3.643 1.00 86.12 103 VAL A O 1
ATOM 815 N N . PRO A 1 104 ? 1.027 -11.777 -5.259 1.00 88.31 104 PRO A N 1
ATOM 816 C CA . PRO A 1 104 ? -0.004 -12.700 -4.790 1.00 88.31 104 PRO A CA 1
ATOM 817 C C . PRO A 1 104 ? 0.209 -13.204 -3.364 1.00 88.31 104 PRO A C 1
ATOM 819 O O . PRO A 1 104 ? -0.758 -13.251 -2.609 1.00 88.31 104 PRO A O 1
ATOM 822 N N . TYR A 1 105 ? 1.442 -13.530 -2.959 1.00 89.31 105 TYR A N 1
ATOM 823 C CA . TYR A 1 105 ? 1.718 -13.957 -1.581 1.00 89.31 105 TYR A CA 1
ATOM 824 C C . TYR A 1 105 ? 1.417 -12.863 -0.558 1.00 89.31 105 TYR A C 1
ATOM 826 O O . TYR A 1 105 ? 0.837 -13.143 0.491 1.00 89.31 105 TYR A O 1
ATOM 834 N N . LEU A 1 106 ? 1.765 -11.614 -0.868 1.00 87.12 106 LEU A N 1
ATOM 835 C CA . LEU A 1 106 ? 1.473 -10.467 -0.016 1.00 87.12 106 LEU A CA 1
ATOM 836 C C . LEU A 1 106 ? -0.043 -10.254 0.120 1.00 87.12 106 LEU A C 1
ATOM 838 O O . LEU A 1 106 ? -0.540 -10.114 1.236 1.00 87.12 106 LEU A O 1
ATOM 842 N N . LEU A 1 107 ? -0.797 -10.333 -0.981 1.00 87.38 107 LEU A N 1
ATOM 843 C CA . LEU A 1 107 ? -2.263 -10.273 -0.944 1.00 87.38 107 LEU A CA 1
ATOM 844 C C . LEU A 1 107 ? -2.876 -11.456 -0.181 1.00 87.38 107 LEU A C 1
ATOM 846 O O . LEU A 1 107 ? -3.783 -11.264 0.624 1.00 87.38 107 LEU A O 1
ATOM 850 N N . LEU A 1 108 ? -2.377 -12.675 -0.388 1.00 87.88 108 LEU A N 1
ATOM 851 C CA . LEU A 1 108 ? -2.862 -13.866 0.309 1.00 87.88 108 LEU A CA 1
ATOM 852 C C . LEU A 1 108 ? -2.627 -13.758 1.818 1.00 87.88 108 LEU A C 1
ATOM 854 O O . LEU A 1 108 ? -3.542 -14.009 2.605 1.00 87.88 108 LEU A O 1
ATOM 858 N N . GLY A 1 109 ? -1.426 -13.339 2.224 1.00 86.81 109 GLY A N 1
ATOM 859 C CA . GLY A 1 109 ? -1.099 -13.050 3.618 1.00 86.81 109 GLY A CA 1
ATOM 860 C C . GLY A 1 109 ? -2.008 -11.972 4.198 1.00 86.81 109 GLY A C 1
ATOM 861 O O . GLY A 1 109 ? -2.397 -12.057 5.358 1.00 86.81 109 GLY A O 1
ATOM 862 N N . ALA A 1 110 ? -2.429 -11.016 3.374 1.00 83.19 110 ALA A N 1
ATOM 863 C CA . ALA A 1 110 ? -3.329 -9.952 3.773 1.00 83.19 110 ALA A CA 1
ATOM 864 C C . ALA A 1 110 ? -4.782 -10.344 3.987 1.00 83.19 110 ALA A C 1
ATOM 866 O O . ALA A 1 110 ? -5.406 -9.909 4.958 1.00 83.19 110 ALA A O 1
ATOM 867 N N . PHE A 1 111 ? -5.298 -11.217 3.132 1.00 83.62 111 PHE A N 1
ATOM 868 C CA . PHE A 1 111 ? -6.617 -11.807 3.322 1.00 83.62 111 PHE A CA 1
ATOM 869 C C . PHE A 1 111 ? -6.631 -12.782 4.498 1.00 83.62 111 PHE A C 1
ATOM 871 O O . PHE A 1 111 ? -7.504 -12.696 5.357 1.00 83.62 111 PHE A O 1
ATOM 878 N N . SER A 1 112 ? -5.615 -13.642 4.599 1.00 84.00 112 SER A N 1
ATOM 879 C CA . SER A 1 112 ? -5.421 -14.540 5.754 1.00 84.00 112 SER A CA 1
ATOM 880 C C . SER A 1 112 ? -5.209 -13.737 7.047 1.00 84.00 112 SER A C 1
ATOM 882 O O . SER A 1 112 ? -5.535 -14.163 8.150 1.00 84.00 112 SER A O 1
ATOM 884 N N . SER A 1 113 ? -4.679 -12.527 6.872 1.00 79.06 113 SER A N 1
ATOM 885 C CA . SER A 1 113 ? -4.580 -11.387 7.778 1.00 79.06 113 SER A CA 1
ATOM 886 C C . SER A 1 113 ? -5.841 -11.014 8.552 1.00 79.06 113 SER A C 1
ATOM 888 O O . SER A 1 113 ? -5.789 -10.491 9.666 1.00 79.06 113 SER A O 1
ATOM 890 N N . GLY A 1 114 ? -6.969 -11.139 7.853 1.00 72.81 114 GLY A N 1
ATOM 891 C CA . GLY A 1 114 ? -8.199 -10.409 8.140 1.00 72.81 114 GLY A CA 1
ATOM 892 C C . GLY A 1 114 ? -8.106 -8.892 7.916 1.00 72.81 114 GLY A C 1
ATOM 893 O O . GLY A 1 114 ? -9.117 -8.215 8.041 1.00 72.81 114 GLY A O 1
ATOM 894 N N . PHE A 1 115 ? -6.934 -8.330 7.585 1.00 76.19 115 PHE A N 1
ATOM 895 C CA . PHE A 1 115 ? -6.749 -6.874 7.503 1.00 76.19 115 PHE A CA 1
ATOM 896 C C . PHE A 1 115 ? -7.169 -6.255 6.171 1.00 76.19 115 PHE A C 1
ATOM 898 O O . PHE A 1 115 ? -7.415 -5.050 6.121 1.00 76.19 115 PHE A O 1
ATOM 905 N N . LEU A 1 116 ? -7.278 -7.055 5.108 1.00 75.06 116 LEU A N 1
ATOM 906 C CA . LEU A 1 116 ? -8.016 -6.674 3.908 1.00 75.06 116 LEU A CA 1
ATOM 907 C C . LEU A 1 116 ? -9.393 -7.320 3.958 1.00 75.06 116 LEU A C 1
ATOM 909 O O . LEU A 1 116 ? -9.514 -8.539 4.094 1.00 75.06 116 LEU A O 1
ATOM 913 N N . THR A 1 117 ? -10.432 -6.504 3.798 1.00 63.59 117 THR A N 1
ATOM 914 C CA . THR A 1 117 ? -11.792 -7.010 3.613 1.00 63.59 117 THR A CA 1
ATOM 915 C C . THR A 1 117 ? -12.272 -6.659 2.218 1.00 63.59 117 THR A C 1
ATOM 917 O O . THR A 1 117 ? -12.026 -5.569 1.711 1.00 63.59 117 THR A O 1
ATOM 920 N N . LEU A 1 118 ? -13.019 -7.571 1.596 1.00 56.41 118 LEU A N 1
ATOM 921 C CA . LEU A 1 118 ? -13.829 -7.258 0.418 1.00 56.41 118 LEU A CA 1
ATOM 922 C C . LEU A 1 118 ? -15.071 -6.460 0.852 1.00 56.41 118 LEU A C 1
ATOM 924 O O . LEU A 1 118 ? -16.204 -6.841 0.559 1.00 56.41 118 LEU A O 1
ATOM 928 N N . LYS A 1 119 ? -14.898 -5.369 1.605 1.00 52.19 119 LYS A N 1
ATOM 929 C CA . LYS A 1 119 ? -15.985 -4.416 1.807 1.00 52.19 119 LYS A CA 1
ATOM 930 C C . LYS A 1 119 ? -16.045 -3.552 0.553 1.00 52.19 119 LYS A C 1
ATOM 932 O O . LYS A 1 119 ? -15.077 -2.906 0.170 1.00 52.19 119 LYS A O 1
ATOM 937 N N . ARG A 1 120 ? -17.183 -3.607 -0.144 1.00 42.19 120 ARG A N 1
ATOM 938 C CA . ARG A 1 120 ? -17.476 -2.789 -1.330 1.00 42.19 120 ARG A CA 1
ATOM 939 C C . ARG A 1 120 ? -17.654 -1.325 -0.918 1.00 42.19 120 ARG A C 1
ATOM 941 O O . ARG A 1 120 ? -18.762 -0.804 -0.962 1.00 42.19 120 ARG A O 1
ATOM 948 N N . SER A 1 121 ? -16.579 -0.660 -0.529 1.00 47.47 121 SER A N 1
ATOM 949 C CA . SER A 1 121 ? -16.560 0.789 -0.362 1.00 47.47 121 SER A CA 1
ATOM 950 C C . SER A 1 121 ? -15.839 1.363 -1.573 1.00 47.47 121 SER A C 1
ATOM 952 O O . SER A 1 121 ? -14.660 1.694 -1.522 1.00 47.47 121 SER A O 1
ATOM 954 N N . PHE A 1 122 ? -16.530 1.422 -2.714 1.00 42.09 122 PHE A N 1
ATOM 955 C CA . PHE A 1 122 ? -16.024 2.161 -3.868 1.00 42.09 122 PHE A CA 1
ATOM 956 C C . PHE A 1 122 ? -15.922 3.630 -3.447 1.00 42.09 122 PHE A C 1
ATOM 958 O O . PHE A 1 122 ? -16.927 4.335 -3.371 1.00 42.09 122 PHE A O 1
ATOM 965 N N . CYS A 1 123 ? -14.717 4.086 -3.111 1.00 41.16 123 CYS A N 1
ATOM 966 C CA . CYS A 1 123 ? -14.466 5.493 -2.841 1.00 41.16 123 CYS A CA 1
ATOM 967 C C . CYS A 1 123 ? -14.376 6.214 -4.190 1.00 41.16 123 CYS A C 1
ATOM 969 O O . CYS A 1 123 ? -13.300 6.472 -4.719 1.00 41.16 123 CYS A O 1
ATOM 971 N N . VAL A 1 124 ? -15.541 6.447 -4.795 1.00 43.19 124 VAL A N 1
ATOM 972 C CA . VAL A 1 124 ? -15.706 7.390 -5.899 1.00 43.19 124 VAL A CA 1
ATOM 973 C C . VAL A 1 124 ? -15.729 8.771 -5.259 1.00 43.19 124 VAL A C 1
ATOM 975 O O . VAL A 1 124 ? -16.608 9.074 -4.451 1.00 43.19 124 VAL A O 1
ATOM 978 N N . LEU A 1 125 ? -14.740 9.603 -5.565 1.00 39.94 125 LEU A N 1
ATOM 979 C CA . LEU A 1 125 ? -14.811 11.014 -5.216 1.00 39.94 125 LEU A CA 1
ATOM 980 C C . LEU A 1 125 ? -16.013 11.647 -5.954 1.00 39.94 125 LEU A C 1
ATOM 982 O O . LEU A 1 125 ? -15.992 11.763 -7.176 1.00 39.94 125 LEU A O 1
ATOM 986 N N . PHE A 1 126 ? -16.996 12.069 -5.141 1.00 29.38 126 PHE A N 1
ATOM 987 C CA . PHE A 1 126 ? -18.183 12.932 -5.346 1.00 29.38 126 PHE A CA 1
ATOM 988 C C . PHE A 1 126 ? -19.558 12.307 -5.692 1.00 29.38 126 PHE A C 1
ATOM 990 O O . PHE A 1 126 ? -19.634 11.479 -6.596 1.00 29.38 126 PHE A O 1
ATOM 997 N N . PRO A 1 127 ? -20.683 12.781 -5.083 1.00 40.03 127 PRO A N 1
ATOM 998 C CA . PRO A 1 127 ? -20.849 13.706 -3.950 1.00 40.03 127 PRO A CA 1
ATOM 999 C C . PRO A 1 127 ? -21.368 13.010 -2.670 1.00 40.03 127 PRO A C 1
ATOM 1001 O O . PRO A 1 127 ? -22.052 11.995 -2.718 1.00 40.03 127 PRO A O 1
ATOM 1004 N N . PHE A 1 128 ? -21.039 13.601 -1.519 1.00 37.56 128 PHE A N 1
ATOM 1005 C CA . PHE A 1 128 ? -21.863 13.688 -0.304 1.00 37.56 128 PHE A CA 1
ATOM 1006 C C . PHE A 1 128 ? -23.073 12.725 -0.231 1.00 37.56 128 PHE A C 1
ATOM 1008 O O . PHE A 1 128 ? -24.188 13.087 -0.603 1.00 37.56 128 PHE A O 1
ATOM 1015 N N . GLN A 1 129 ? -22.889 11.510 0.299 1.00 32.00 129 GLN A N 1
ATOM 1016 C CA . GLN A 1 129 ? -24.030 10.783 0.857 1.00 32.00 129 GLN A CA 1
ATOM 1017 C C . GLN A 1 129 ? -24.257 11.297 2.283 1.00 32.00 129 GLN A C 1
ATOM 1019 O O . GLN A 1 129 ? -23.341 11.202 3.106 1.00 32.00 129 GLN A O 1
ATOM 1024 N N . PRO A 1 130 ? -25.432 11.874 2.597 1.00 31.89 130 PRO A N 1
ATOM 1025 C CA . PRO A 1 130 ? -25.714 12.320 3.946 1.00 31.89 130 PRO A CA 1
ATOM 1026 C C . PRO A 1 130 ? -25.725 11.095 4.857 1.00 31.89 130 PRO A C 1
ATOM 1028 O O . PRO A 1 130 ? -26.404 10.102 4.591 1.00 31.89 130 PRO A O 1
ATOM 1031 N N . VAL A 1 131 ? -24.965 11.183 5.947 1.00 41.16 131 VAL A N 1
ATOM 1032 C CA . VAL A 1 131 ? -25.075 10.290 7.098 1.00 41.16 131 VAL A CA 1
ATOM 1033 C C . VAL A 1 131 ? -26.506 10.406 7.620 1.00 41.16 131 VAL A C 1
ATOM 1035 O O . VAL A 1 131 ? -26.831 11.280 8.416 1.00 41.16 131 VAL A O 1
ATOM 1038 N N . MET A 1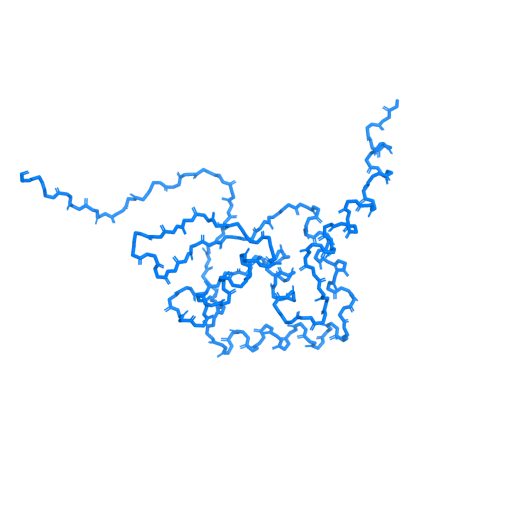 132 ? -27.386 9.533 7.144 1.00 31.00 132 MET A N 1
ATOM 1039 C CA . MET A 1 132 ? -28.734 9.370 7.666 1.00 31.00 132 MET A CA 1
ATOM 1040 C C . MET A 1 132 ? -28.919 7.932 8.117 1.00 31.00 132 MET A C 1
ATOM 1042 O O . MET A 1 132 ? -29.539 7.120 7.445 1.00 31.00 132 MET A O 1
ATOM 1046 N N . SER A 1 133 ? -28.439 7.656 9.326 1.00 33.34 133 SER A N 1
ATOM 1047 C CA . SER A 1 133 ? -29.289 6.975 10.296 1.00 33.34 133 SER A CA 1
ATOM 1048 C C . SER A 1 133 ? -28.747 7.159 11.711 1.00 33.34 133 SER A C 1
ATOM 1050 O O . SER A 1 133 ? -27.748 6.554 12.089 1.00 33.34 133 SER A O 1
ATOM 1052 N N . ARG A 1 134 ? -29.533 7.899 12.504 1.00 36.62 134 ARG A N 1
ATOM 1053 C CA . ARG A 1 134 ? -29.709 7.725 13.955 1.00 36.62 134 ARG A CA 1
ATOM 1054 C C . ARG A 1 134 ? -28.700 8.394 14.902 1.00 36.62 134 ARG A C 1
ATOM 1056 O O . ARG A 1 134 ? -28.154 7.752 15.787 1.00 36.62 134 ARG A O 1
ATOM 1063 N N . TRP A 1 135 ? -28.633 9.723 14.856 1.00 31.22 135 TRP A N 1
ATOM 1064 C CA . TRP A 1 135 ? -28.286 10.519 16.041 1.00 31.22 135 TRP A CA 1
ATOM 1065 C C . TRP A 1 135 ? -29.557 11.193 16.566 1.00 31.22 135 TRP A C 1
ATOM 1067 O O . TRP A 1 135 ? -30.040 12.172 16.005 1.00 31.22 135 TRP A O 1
ATOM 1077 N N . LYS A 1 136 ? -30.159 10.614 17.613 1.00 34.38 136 LYS A N 1
ATOM 1078 C CA . LYS A 1 136 ? -31.179 11.303 18.414 1.00 34.38 136 LYS A CA 1
ATOM 1079 C C . LYS A 1 136 ? -30.443 12.277 19.328 1.00 34.38 136 LYS A C 1
ATOM 1081 O O . LYS A 1 136 ? -29.898 11.858 20.344 1.00 34.38 136 LYS A O 1
ATOM 1086 N N . ILE A 1 137 ? -30.444 13.557 18.979 1.00 35.91 137 ILE A N 1
ATOM 1087 C CA . ILE A 1 137 ? -30.079 14.615 19.919 1.00 35.91 137 ILE A CA 1
ATOM 1088 C C . ILE A 1 137 ? -31.270 14.773 20.871 1.00 35.91 137 ILE A C 1
ATOM 1090 O O . ILE A 1 137 ? -32.362 15.156 20.450 1.00 35.91 137 ILE A O 1
ATOM 1094 N N . LYS A 1 138 ? -31.089 14.414 22.146 1.00 36.22 138 LYS A N 1
ATOM 1095 C CA . LYS A 1 138 ? -31.973 14.884 23.217 1.00 36.22 138 LYS A CA 1
ATOM 1096 C C . LYS A 1 138 ? -31.598 16.340 23.484 1.00 36.22 138 LYS A C 1
ATOM 1098 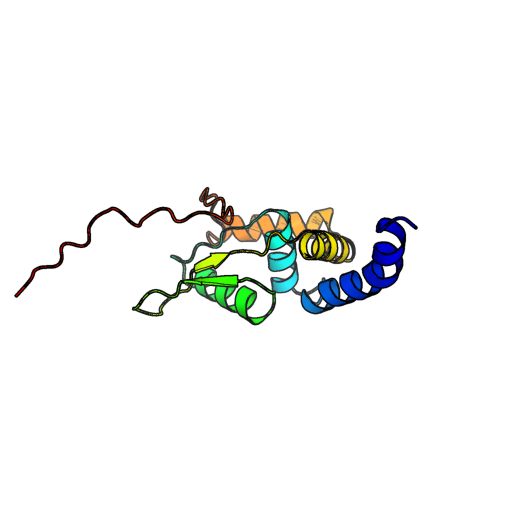O O . LYS A 1 138 ? -30.492 16.594 23.947 1.00 36.22 138 LYS A O 1
ATOM 1103 N N . ALA A 1 139 ? -32.505 17.259 23.173 1.00 37.50 139 ALA A N 1
ATOM 1104 C CA . ALA A 1 139 ? -32.454 18.611 23.707 1.00 37.50 139 ALA A CA 1
ATOM 1105 C C . ALA A 1 139 ? -32.826 18.542 25.195 1.00 37.50 139 ALA A C 1
ATOM 1107 O O . ALA A 1 139 ? -33.883 18.005 25.542 1.00 37.50 139 ALA A O 1
ATOM 1108 N N . GLY A 1 140 ? -31.918 19.010 26.043 1.00 41.19 140 GLY A N 1
ATOM 1109 C CA . GLY A 1 140 ? -32.161 19.397 27.428 1.00 41.19 140 GLY A CA 1
ATOM 1110 C C . GLY A 1 140 ? -31.821 20.868 27.563 1.00 41.19 140 GLY A C 1
ATOM 1111 O O . GLY A 1 140 ? -30.904 21.302 26.827 1.00 41.19 140 GLY A O 1
#

pLDDT: mean 74.83, std 19.54, range [29.38, 91.12]

Mean predicted aligned error: 11.17 Å